Protein AF-A0A356X2W0-F1 (afdb_monomer)

Sequence (45 aa):
MAEVKEEKLPYKVKDISQAHYGRQEIELAEAEMPGLMALREEYKD

Foldseek 3Di:
DDDDDPDDDPDDDPDPVCVVVVVVVVVVVCVVVVVVVVVCVVPVD

Secondary structure (DSSP, 8-state):
---------S---S-GGGHHHHHHHHHHHHHT-HHHHHHHHHT--

Structure (mmCIF, N/CA/C/O backbone):
data_AF-A0A356X2W0-F1
#
_entry.id   AF-A0A356X2W0-F1
#
loop_
_atom_site.group_PDB
_atom_site.id
_atom_site.type_symbol
_atom_site.label_atom_id
_atom_site.label_alt_id
_atom_site.label_comp_id
_atom_site.label_asym_id
_atom_site.label_entity_id
_atom_site.label_seq_id
_atom_site.pdbx_PDB_ins_code
_atom_site.Cartn_x
_atom_site.Cartn_y
_atom_site.Cartn_z
_atom_site.occupancy
_atom_site.B_iso_or_equiv
_atom_site.auth_seq_id
_atom_site.auth_comp_id
_atom_site.auth_asym_id
_atom_site.auth_atom_id
_atom_site.pdbx_PDB_model_num
ATOM 1 N N . MET A 1 1 ? -10.264 20.097 -37.311 1.00 48.28 1 MET A N 1
ATOM 2 C CA . MET A 1 1 ? -9.238 19.877 -36.270 1.00 48.28 1 MET A CA 1
ATOM 3 C C . MET A 1 1 ? -9.614 18.573 -35.594 1.00 48.28 1 MET A C 1
ATOM 5 O O . MET A 1 1 ? -10.764 18.454 -35.202 1.00 48.28 1 MET A O 1
ATOM 9 N N . ALA A 1 2 ? -8.742 17.564 -35.608 1.00 60.97 2 ALA A N 1
ATOM 10 C CA . ALA A 1 2 ? -9.064 16.272 -35.006 1.00 60.97 2 ALA A CA 1
ATOM 11 C C . ALA A 1 2 ? -9.038 16.413 -33.478 1.00 60.97 2 ALA A C 1
ATOM 13 O O . ALA A 1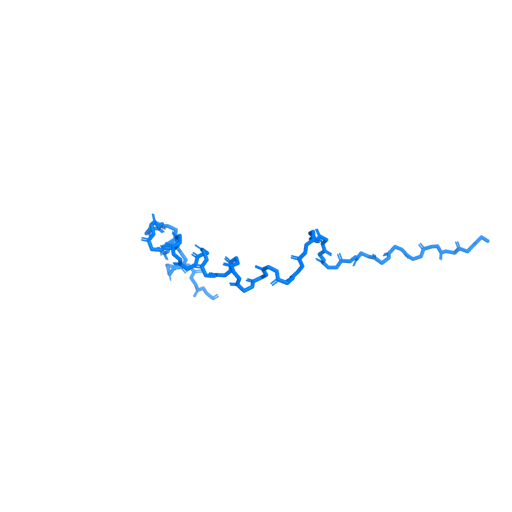 2 ? -8.047 16.887 -32.926 1.00 60.97 2 ALA A O 1
ATOM 14 N N . GLU A 1 3 ? -10.135 16.051 -32.818 1.00 64.31 3 GLU A N 1
ATOM 15 C CA . GLU A 1 3 ? -10.213 15.991 -31.360 1.00 64.31 3 GLU A CA 1
ATOM 16 C C . GLU A 1 3 ? -9.285 14.878 -30.857 1.00 64.31 3 GLU A C 1
ATOM 18 O O . GLU A 1 3 ? -9.483 13.699 -31.152 1.00 64.31 3 GLU A O 1
ATOM 23 N N . VAL A 1 4 ? -8.244 15.255 -30.115 1.00 66.25 4 VAL A N 1
ATOM 24 C CA . VAL A 1 4 ? -7.359 14.303 -29.439 1.00 66.25 4 VAL A CA 1
ATOM 25 C C . VAL A 1 4 ? -8.045 13.890 -28.140 1.00 66.25 4 VAL A C 1
ATOM 27 O O . VAL A 1 4 ? -8.136 14.674 -27.199 1.00 66.25 4 VAL A O 1
ATOM 30 N N . LYS A 1 5 ? -8.555 12.660 -28.092 1.00 67.50 5 LYS A N 1
ATOM 31 C CA . LYS A 1 5 ? -9.045 12.044 -26.856 1.00 67.50 5 LYS A CA 1
ATOM 32 C C . LYS A 1 5 ? -7.834 11.714 -25.978 1.00 67.50 5 LYS A C 1
ATOM 34 O O . LYS A 1 5 ? -7.057 10.827 -26.317 1.00 67.50 5 LYS A O 1
ATOM 39 N N . GLU A 1 6 ? -7.658 12.424 -24.865 1.00 73.06 6 GLU A N 1
ATOM 40 C CA . GLU A 1 6 ? -6.698 12.022 -23.832 1.00 73.06 6 GLU A CA 1
ATOM 41 C C . GLU A 1 6 ? -7.199 10.740 -23.151 1.00 73.06 6 GLU A C 1
ATOM 43 O O . GLU A 1 6 ? -8.037 10.776 -22.249 1.00 73.06 6 GLU A O 1
ATOM 48 N N . GLU A 1 7 ? -6.692 9.583 -23.577 1.00 76.38 7 GLU A N 1
ATOM 49 C CA . GLU A 1 7 ? -6.847 8.348 -22.810 1.00 76.38 7 GLU A CA 1
ATOM 50 C C . GLU A 1 7 ? -5.955 8.420 -21.566 1.00 76.38 7 GLU A C 1
ATOM 52 O O . GLU A 1 7 ? -4.741 8.205 -21.616 1.00 76.38 7 GLU A O 1
ATOM 57 N N . LYS A 1 8 ? -6.560 8.740 -20.417 1.00 82.38 8 LYS A N 1
ATOM 58 C CA . LYS A 1 8 ? -5.895 8.572 -19.124 1.00 82.38 8 LYS A CA 1
ATOM 59 C C . LYS A 1 8 ? -5.684 7.085 -18.874 1.00 82.38 8 LYS A C 1
ATOM 61 O O . LYS A 1 8 ? -6.628 6.350 -18.597 1.00 82.38 8 LYS A O 1
ATOM 66 N N . LEU A 1 9 ? -4.426 6.664 -18.943 1.00 84.69 9 LEU A N 1
ATOM 67 C CA . LEU A 1 9 ? -4.024 5.336 -18.505 1.00 84.69 9 LEU A CA 1
ATOM 68 C C . LEU A 1 9 ? -4.330 5.188 -17.002 1.00 84.69 9 LEU A C 1
ATOM 70 O O . LEU A 1 9 ? -4.023 6.105 -16.236 1.00 84.69 9 LEU A O 1
ATOM 74 N N . PRO A 1 10 ? -4.895 4.051 -16.557 1.00 90.25 10 PRO A N 1
ATOM 75 C CA . PRO A 1 10 ? -5.267 3.845 -15.155 1.00 90.25 10 PRO A CA 1
ATOM 76 C C . PRO A 1 10 ? -4.059 3.859 -14.205 1.00 90.25 10 PRO A C 1
ATOM 78 O O . PRO A 1 10 ? -4.202 4.169 -13.026 1.00 90.25 10 PRO A O 1
ATOM 81 N N . TYR A 1 11 ? -2.865 3.545 -14.708 1.00 93.94 11 TYR A N 1
ATOM 82 C CA . TYR A 1 11 ? -1.601 3.633 -13.985 1.00 93.94 11 TYR A CA 1
ATOM 83 C C . TYR A 1 11 ? -0.438 3.817 -14.967 1.00 93.94 11 TYR A C 1
ATOM 85 O O . TYR A 1 11 ? -0.540 3.495 -16.152 1.00 93.94 11 TYR A O 1
ATOM 93 N N . LYS A 1 12 ? 0.695 4.314 -14.463 1.00 93.69 12 LYS A N 1
ATOM 94 C CA . LYS A 1 12 ? 1.951 4.435 -15.212 1.00 93.69 12 LYS A CA 1
ATOM 95 C C . LYS A 1 12 ? 3.108 4.017 -14.312 1.00 93.69 12 LYS A C 1
ATOM 97 O O . LYS A 1 12 ? 3.605 4.810 -13.520 1.00 93.69 12 LYS A O 1
ATOM 102 N N . VAL A 1 13 ? 3.505 2.754 -14.418 1.00 95.12 13 VAL A N 1
ATOM 103 C CA . VAL A 1 13 ? 4.596 2.159 -13.633 1.00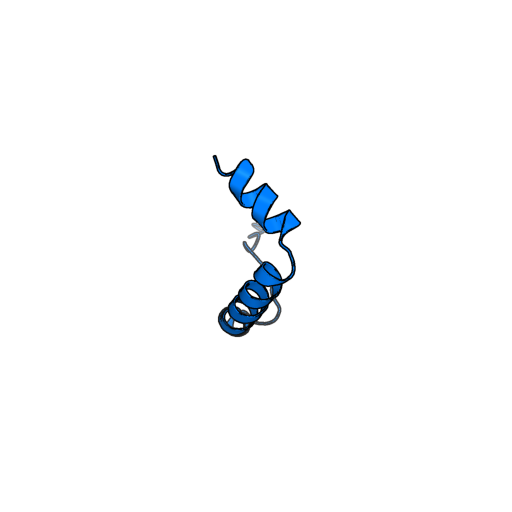 95.12 13 VAL A CA 1
ATOM 104 C C . VAL A 1 13 ? 5.770 1.807 -14.538 1.00 95.12 13 VAL A C 1
ATOM 106 O O . VAL A 1 13 ? 5.604 1.677 -15.749 1.00 95.12 13 VAL A O 1
ATOM 109 N N . LYS A 1 14 ? 6.963 1.667 -13.952 1.00 97.06 14 LYS A N 1
ATOM 110 C CA . LYS A 1 14 ? 8.183 1.335 -14.701 1.00 97.06 14 LYS A CA 1
ATOM 111 C C . LYS A 1 14 ? 8.144 -0.087 -15.267 1.00 97.06 14 LYS A C 1
ATOM 113 O O . LYS A 1 14 ? 8.490 -0.279 -16.425 1.00 97.06 14 LYS A O 1
ATOM 118 N N . ASP A 1 15 ? 7.748 -1.058 -14.447 1.00 97.19 15 ASP A N 1
ATOM 119 C CA . ASP A 1 15 ? 7.697 -2.473 -14.810 1.00 97.19 15 ASP A CA 1
ATOM 120 C C . ASP A 1 15 ? 6.645 -3.188 -13.954 1.00 97.19 15 ASP A C 1
ATOM 122 O O . ASP A 1 15 ? 6.776 -3.278 -12.734 1.00 97.19 15 ASP A O 1
ATOM 126 N N . ILE A 1 16 ? 5.580 -3.673 -14.593 1.00 96.81 16 ILE A N 1
ATOM 127 C CA . ILE A 1 16 ? 4.478 -4.350 -13.901 1.00 96.81 16 ILE A CA 1
ATOM 128 C C . ILE A 1 16 ? 4.834 -5.786 -13.487 1.00 96.81 16 ILE A C 1
ATOM 130 O O . ILE A 1 16 ? 4.196 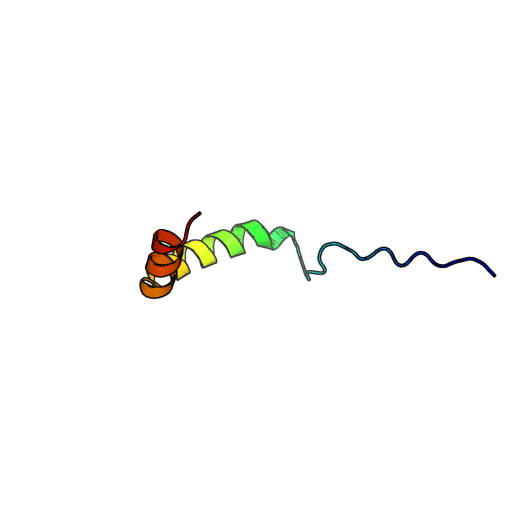-6.338 -12.592 1.00 96.81 16 ILE A O 1
ATOM 134 N N . SER A 1 17 ? 5.870 -6.392 -14.077 1.00 97.81 17 SER A N 1
ATOM 135 C CA . SER A 1 17 ? 6.283 -7.761 -13.735 1.00 97.81 17 SER A CA 1
ATOM 136 C C . SER A 1 17 ? 6.795 -7.884 -12.293 1.00 97.81 17 SER A C 1
ATOM 138 O O . SER A 1 17 ? 6.712 -8.951 -11.688 1.00 97.81 17 SER A O 1
ATOM 140 N N . GLN A 1 18 ? 7.228 -6.768 -11.698 1.00 98.06 18 GLN A N 1
ATOM 141 C CA . GLN A 1 18 ? 7.699 -6.695 -10.312 1.00 98.06 18 GLN A CA 1
ATOM 142 C C . GLN A 1 18 ? 6.568 -6.727 -9.272 1.00 98.06 18 GLN A C 1
ATOM 144 O O . GLN A 1 18 ? 6.845 -6.728 -8.074 1.00 98.06 18 GLN A O 1
ATOM 149 N N . ALA A 1 19 ? 5.299 -6.774 -9.692 1.00 98.19 19 ALA A N 1
ATOM 150 C CA . ALA A 1 19 ? 4.155 -6.753 -8.781 1.00 98.19 19 ALA A CA 1
ATOM 151 C C . ALA A 1 19 ? 4.171 -7.904 -7.761 1.00 98.19 19 ALA A C 1
ATOM 153 O O . ALA A 1 19 ? 3.825 -7.691 -6.601 1.00 98.19 19 ALA A O 1
ATOM 154 N N . HIS A 1 20 ? 4.595 -9.106 -8.170 1.00 98.31 20 HIS A N 1
ATOM 155 C CA . HIS A 1 20 ? 4.659 -10.259 -7.268 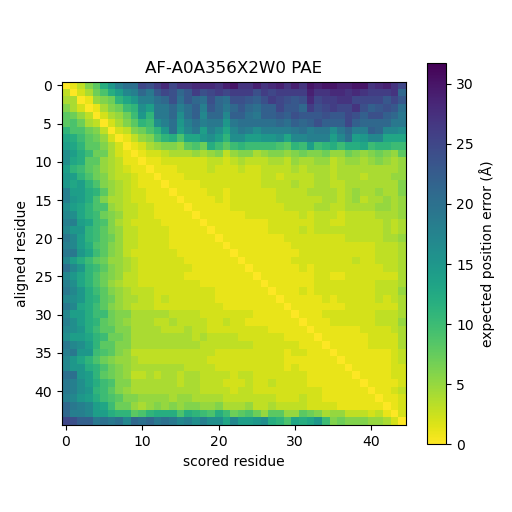1.00 98.31 20 HIS A CA 1
ATOM 156 C C . HIS A 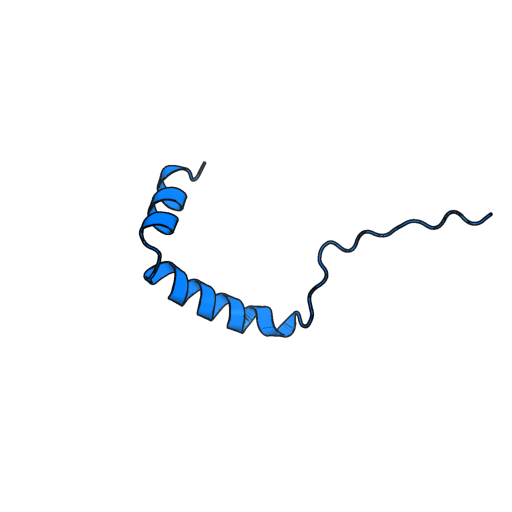1 20 ? 5.679 -10.041 -6.147 1.00 98.31 20 HIS A C 1
ATOM 158 O O . HIS A 1 20 ? 5.340 -10.156 -4.974 1.00 98.31 20 HIS A O 1
ATOM 164 N N . TYR A 1 21 ? 6.902 -9.655 -6.513 1.00 98.19 21 TYR A N 1
ATOM 165 C CA . TYR A 1 21 ? 7.956 -9.359 -5.547 1.00 98.19 21 TYR A CA 1
ATOM 166 C C . TYR A 1 21 ? 7.563 -8.193 -4.626 1.00 98.19 21 TYR A C 1
ATOM 168 O O . TYR A 1 21 ? 7.669 -8.295 -3.409 1.00 98.19 21 TYR A O 1
ATOM 176 N N . GLY A 1 22 ? 6.998 -7.120 -5.189 1.00 98.12 22 GLY A N 1
ATOM 177 C CA . GLY A 1 22 ? 6.504 -5.993 -4.399 1.00 98.12 22 GLY A CA 1
ATOM 178 C C . GLY A 1 22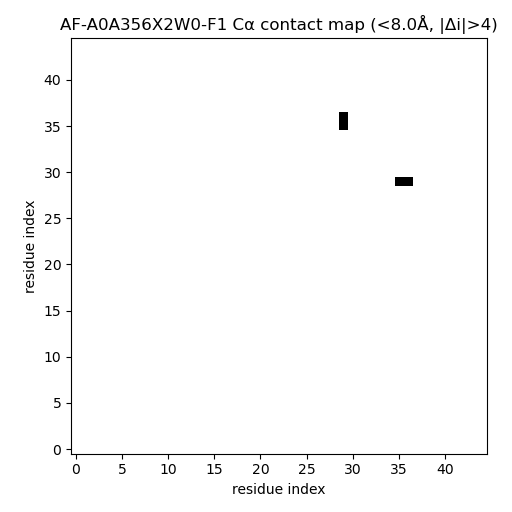 ? 5.418 -6.388 -3.393 1.00 98.12 22 GLY A C 1
ATOM 179 O O . GLY A 1 22 ? 5.391 -5.850 -2.292 1.00 98.12 22 GLY A O 1
ATOM 180 N N . ARG A 1 23 ? 4.542 -7.348 -3.725 1.00 98.31 23 ARG A N 1
ATOM 181 C CA . ARG A 1 23 ? 3.542 -7.874 -2.781 1.00 98.31 23 ARG A CA 1
ATOM 182 C C . ARG A 1 23 ? 4.203 -8.604 -1.610 1.00 98.31 23 ARG A C 1
ATOM 184 O O . ARG A 1 23 ? 3.810 -8.349 -0.479 1.00 98.31 23 ARG A O 1
ATOM 191 N N . GLN A 1 24 ? 5.208 -9.439 -1.876 1.00 98.12 24 GLN A N 1
ATOM 192 C CA . GLN A 1 24 ? 5.938 -10.172 -0.833 1.00 98.12 24 GLN 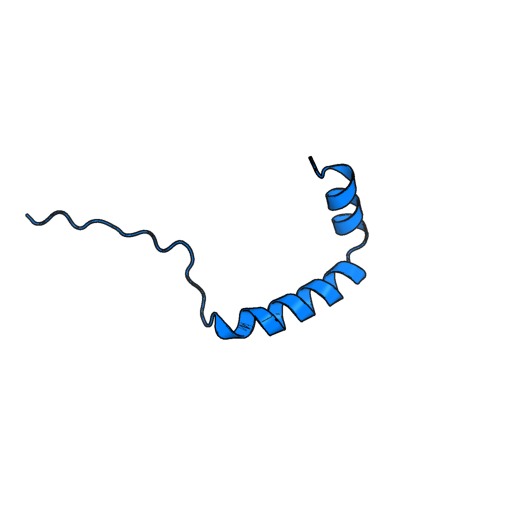A CA 1
ATOM 193 C C . GLN A 1 24 ? 6.616 -9.219 0.159 1.00 98.12 24 GLN A C 1
ATOM 195 O O . GLN A 1 24 ? 6.493 -9.389 1.368 1.00 98.12 24 GLN A O 1
ATOM 200 N N . GLU A 1 25 ? 7.272 -8.173 -0.342 1.00 98.38 25 GLU A N 1
ATOM 201 C CA . GLU A 1 25 ? 7.900 -7.157 0.512 1.00 98.38 25 GLU A CA 1
ATOM 202 C C . GLU A 1 25 ? 6.862 -6.367 1.326 1.00 98.38 25 GLU A C 1
ATOM 204 O O . GLU A 1 25 ? 7.083 -6.076 2.500 1.00 98.38 25 GLU A O 1
ATOM 209 N N . ILE A 1 26 ? 5.696 -6.055 0.741 1.00 97.88 26 ILE A N 1
ATOM 210 C CA . ILE A 1 26 ? 4.608 -5.397 1.480 1.00 97.88 26 ILE A CA 1
ATOM 211 C C . ILE A 1 26 ? 4.095 -6.294 2.614 1.00 97.88 26 ILE A C 1
ATOM 213 O O . ILE A 1 26 ? 3.870 -5.792 3.709 1.00 97.88 26 ILE A O 1
ATOM 217 N N . GLU A 1 27 ? 3.930 -7.596 2.383 1.00 97.50 27 GLU A N 1
ATOM 218 C CA . GLU A 1 27 ? 3.484 -8.542 3.419 1.00 97.50 27 GLU A CA 1
ATOM 219 C C . GLU A 1 27 ? 4.464 -8.608 4.597 1.00 97.50 27 GLU A C 1
ATOM 221 O O . GLU A 1 27 ? 4.041 -8.605 5.753 1.00 97.50 27 GLU A O 1
ATOM 226 N N . LEU A 1 28 ? 5.771 -8.594 4.321 1.00 97.31 28 LEU A N 1
ATOM 227 C CA . LEU A 1 28 ? 6.792 -8.516 5.368 1.00 97.31 28 LEU A CA 1
ATOM 228 C C . LEU A 1 28 ? 6.730 -7.179 6.118 1.00 97.31 28 LEU A C 1
ATOM 230 O O . LEU A 1 28 ? 6.792 -7.156 7.345 1.00 97.31 28 LEU A O 1
ATOM 234 N N . ALA A 1 29 ? 6.557 -6.069 5.399 1.00 97.69 29 ALA A N 1
ATOM 235 C CA . ALA A 1 29 ? 6.470 -4.743 6.003 1.00 97.69 29 ALA A CA 1
ATOM 236 C C . ALA A 1 29 ? 5.224 -4.567 6.890 1.00 97.69 29 ALA A C 1
ATOM 238 O O . ALA A 1 29 ? 5.285 -3.856 7.890 1.00 97.69 29 ALA A O 1
ATOM 239 N N . GLU A 1 30 ? 4.103 -5.218 6.571 1.00 97.88 30 GLU A N 1
ATOM 240 C CA . GLU A 1 30 ? 2.887 -5.162 7.394 1.00 97.88 30 GLU A CA 1
ATOM 241 C C . GLU A 1 30 ? 3.117 -5.724 8.807 1.00 97.88 30 GLU A C 1
ATOM 243 O O . GLU A 1 30 ? 2.591 -5.161 9.771 1.00 97.88 30 GLU A O 1
ATOM 248 N N . ALA A 1 31 ? 3.957 -6.756 8.952 1.00 96.19 31 ALA A N 1
ATOM 249 C CA . ALA A 1 31 ? 4.328 -7.311 10.257 1.00 96.19 31 ALA A CA 1
ATOM 250 C C . ALA A 1 31 ? 5.107 -6.308 11.133 1.00 96.19 31 ALA A C 1
ATOM 252 O O . ALA A 1 31 ? 4.966 -6.312 12.355 1.00 96.19 31 ALA A O 1
ATOM 253 N N . GLU A 1 32 ? 5.866 -5.405 10.509 1.00 97.75 32 GLU A N 1
ATOM 254 C CA . GLU A 1 32 ? 6.639 -4.349 11.178 1.00 97.75 32 GLU A CA 1
ATOM 255 C C . GLU A 1 32 ? 5.819 -3.066 11.419 1.00 97.75 32 GLU A C 1
ATOM 257 O O . GLU A 1 32 ? 6.296 -2.114 12.041 1.00 97.75 32 GLU A O 1
ATOM 262 N N . MET A 1 33 ? 4.568 -3.013 10.946 1.00 97.62 33 MET A N 1
ATOM 263 C CA . MET A 1 33 ? 3.697 -1.836 11.031 1.00 97.62 33 MET A CA 1
ATOM 264 C C . MET A 1 33 ? 2.405 -2.111 11.825 1.00 97.62 33 MET A C 1
ATOM 266 O O . MET A 1 33 ? 1.304 -1.874 11.316 1.00 97.62 33 MET A O 1
ATOM 270 N N . PRO A 1 34 ? 2.491 -2.537 13.103 1.00 97.12 34 PRO A N 1
ATOM 271 C CA . PRO A 1 34 ? 1.326 -2.982 13.872 1.00 97.12 34 PRO A CA 1
ATOM 272 C C . PRO A 1 34 ? 0.258 -1.893 14.040 1.00 97.12 34 PRO A C 1
ATOM 274 O O . PRO A 1 34 ? -0.932 -2.186 13.991 1.00 97.12 34 PRO A O 1
ATOM 277 N N . GLY A 1 35 ? 0.656 -0.622 14.175 1.00 97.81 35 GLY A N 1
ATOM 278 C CA . GLY A 1 35 ? -0.294 0.489 14.297 1.00 97.81 35 GLY A CA 1
ATOM 279 C C . GLY A 1 35 ? -1.123 0.720 13.031 1.00 97.81 35 GLY A C 1
ATOM 280 O O . GLY A 1 35 ? -2.324 0.962 13.117 1.00 97.81 35 GLY A O 1
ATOM 281 N N . LEU A 1 36 ? -0.511 0.598 11.846 1.00 97.19 36 LEU A N 1
ATOM 282 C CA . LEU A 1 36 ? -1.237 0.722 10.579 1.00 97.19 36 LEU A CA 1
ATOM 283 C C . LEU A 1 36 ? -2.209 -0.446 10.395 1.00 97.19 36 LEU A C 1
ATOM 285 O O . LEU A 1 36 ? -3.328 -0.241 9.927 1.00 97.19 36 LEU A O 1
ATOM 289 N N . MET A 1 37 ? -1.788 -1.654 10.774 1.00 97.69 37 MET A N 1
ATOM 290 C CA . MET A 1 37 ? -2.631 -2.844 10.685 1.00 97.69 37 MET A CA 1
ATOM 291 C C . MET A 1 37 ? -3.817 -2.777 11.651 1.00 97.69 37 MET A C 1
ATOM 293 O O . MET A 1 37 ? -4.931 -3.076 11.233 1.00 97.69 37 MET A O 1
ATOM 297 N N . ALA A 1 38 ? -3.617 -2.277 12.874 1.00 97.56 38 ALA A N 1
ATOM 298 C CA . ALA A 1 38 ? -4.699 -2.048 13.832 1.00 97.56 38 ALA A CA 1
ATOM 299 C C . ALA A 1 38 ? -5.741 -1.045 13.304 1.00 97.56 38 ALA A C 1
ATOM 301 O O . ALA A 1 38 ? -6.934 -1.328 13.334 1.00 97.56 38 ALA A O 1
ATOM 302 N N . LEU A 1 39 ? -5.303 0.088 12.737 1.00 97.69 39 LEU A N 1
ATOM 303 C CA . LEU A 1 39 ? -6.220 1.065 12.132 1.00 97.69 39 LEU A CA 1
ATOM 304 C C . LEU A 1 39 ? -6.989 0.475 10.942 1.00 97.69 39 LEU A C 1
ATOM 306 O O . LEU A 1 39 ? -8.178 0.731 10.777 1.00 97.69 39 LEU A O 1
ATOM 310 N N . ARG A 1 40 ? -6.326 -0.328 10.102 1.00 96.75 40 ARG A N 1
ATOM 311 C CA . ARG A 1 40 ? -7.002 -1.020 8.997 1.00 96.75 40 ARG A CA 1
ATOM 312 C C . ARG A 1 40 ? -8.062 -1.996 9.489 1.00 96.75 40 ARG A C 1
ATOM 314 O O . ARG A 1 40 ? -9.025 -2.189 8.767 1.00 96.75 40 ARG A O 1
ATOM 321 N N . GLU A 1 41 ? -7.868 -2.633 10.641 1.00 96.31 41 GLU A N 1
ATOM 322 C CA . GLU A 1 41 ? -8.840 -3.554 11.236 1.00 96.31 41 GLU A CA 1
ATOM 323 C C . GLU A 1 41 ? -10.017 -2.806 11.879 1.00 96.31 41 GLU A C 1
ATOM 325 O O . GLU A 1 41 ? -11.163 -3.195 11.673 1.00 96.31 41 GLU A O 1
ATOM 330 N N . GLU A 1 42 ? -9.748 -1.707 12.589 1.00 97.06 42 GLU A N 1
ATOM 331 C CA . GLU A 1 42 ? -10.759 -0.907 13.297 1.00 97.06 42 GLU A CA 1
ATOM 332 C C . GLU A 1 42 ? -11.771 -0.232 12.353 1.00 97.06 42 GLU A C 1
ATOM 334 O O . GLU A 1 42 ? -12.953 -0.163 12.679 1.00 97.06 42 GLU A O 1
ATOM 339 N N . TYR A 1 43 ? -11.328 0.233 11.179 1.00 97.19 43 TYR A N 1
ATOM 340 C CA . TYR A 1 43 ? -12.137 1.039 10.246 1.00 97.19 43 TYR A CA 1
ATOM 341 C C . TYR A 1 43 ? -12.489 0.306 8.939 1.00 97.19 43 TYR A C 1
ATOM 343 O O . TYR A 1 43 ? -12.697 0.936 7.899 1.00 97.19 43 TYR A O 1
ATOM 351 N N . LYS A 1 44 ? -12.499 -1.032 8.954 1.00 90.62 44 LYS A N 1
ATOM 352 C CA . LYS A 1 44 ? -12.812 -1.861 7.780 1.00 90.62 44 LYS A CA 1
ATOM 353 C C . LYS A 1 44 ? -14.327 -2.004 7.584 1.00 90.62 44 LYS A C 1
ATOM 355 O O . LYS A 1 44 ? -14.877 -3.063 7.874 1.00 90.62 44 LYS A O 1
ATOM 3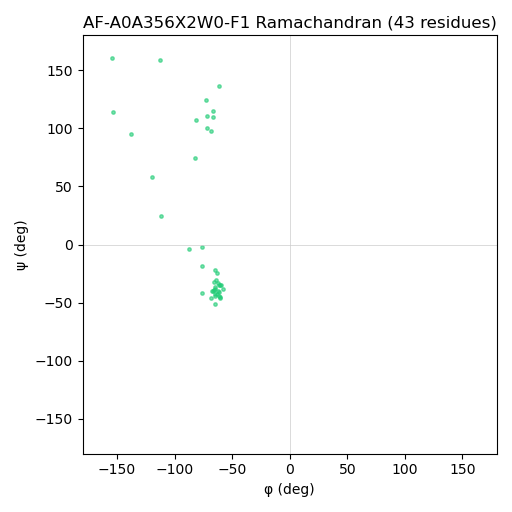60 N N . ASP A 1 45 ? -14.981 -0.953 7.100 1.00 71.56 45 ASP A N 1
ATOM 361 C CA . ASP A 1 45 ? -16.383 -1.000 6.645 1.00 71.56 45 ASP A CA 1
ATOM 362 C C . ASP A 1 45 ? -16.521 -1.538 5.207 1.00 71.56 45 ASP A C 1
ATOM 364 O O . ASP A 1 45 ? -15.679 -1.187 4.342 1.00 71.56 45 ASP A O 1
#

pLDDT: mean 90.79, std 12.44, range [48.28, 98.38]

Radius of gyration: 18.08 Å; Cα contacts (8 Å, |Δi|>4): 2; chains: 1; bounding box: 25×30×51 Å

Mean predicted aligned error: 6.84 Å

Solvent-accessible surface area (backbone atoms only — not comparable to full-atom values): 3088 Å² 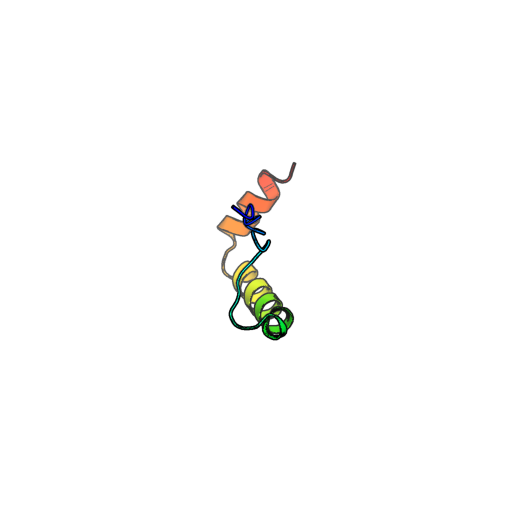total; per-residue (Å²): 132,86,85,80,79,82,78,78,66,96,71,90,75,93,61,76,83,52,52,63,61,52,49,55,55,48,59,58,48,50,72,77,33,58,69,62,50,49,52,55,64,76,69,67,125